Protein AF-A0A392S3X1-F1 (afdb_monomer_lite)

Organism: NCBI:txid97028

Secondary structure (DSSP, 8-state):
--------------SS--PPPGGGSSS-PPPPS----------HHHHHHHHHHHHHHHHHHHHHHHHHHHHHHHHHHHHHHHHHHHHTT-

Sequence (90 aa):
FISLYLLGETAKTRESPLSLHYKLFSEQHVPDIVGPSYRFASTPMIRKETIAALEANCKELDEKKLQFEGMIHALRLEEAAVEAAHAVKV

Radius of gyration: 39.84 Å; chains: 1; bounding box: 79×82×61 Å

pLDDT: mean 78.34, std 17.21, range [41.09, 98.62]

Structure (mmCIF, N/CA/C/O backbone):
data_AF-A0A392S3X1-F1
#
_entry.id   AF-A0A392S3X1-F1
#
loop_
_atom_site.group_PDB
_atom_site.id
_atom_site.type_symbol
_atom_site.label_atom_id
_atom_site.label_alt_id
_atom_site.label_comp_id
_atom_site.label_asym_id
_atom_site.label_entity_id
_atom_site.label_seq_id
_atom_site.pdbx_PDB_ins_code
_atom_site.Cartn_x
_atom_site.Cartn_y
_atom_site.Cartn_z
_atom_site.occupancy
_atom_site.B_iso_or_equiv
_atom_site.auth_seq_id
_atom_site.auth_comp_id
_atom_site.auth_asym_id
_atom_site.auth_atom_id
_atom_site.pdbx_PDB_model_num
ATOM 1 N N . PHE A 1 1 ? 19.134 77.835 3.799 1.00 41.09 1 PHE A N 1
ATOM 2 C CA . PHE A 1 1 ? 20.012 77.121 4.748 1.00 41.09 1 PHE A CA 1
ATOM 3 C C . PHE A 1 1 ? 20.002 75.650 4.354 1.00 41.09 1 PHE A C 1
ATOM 5 O O . PHE A 1 1 ? 18.930 75.081 4.393 1.00 41.09 1 PHE A O 1
ATOM 12 N N . ILE A 1 2 ? 21.041 74.969 3.879 1.00 45.53 2 ILE A N 1
ATOM 13 C CA . ILE A 1 2 ? 22.456 75.242 3.611 1.00 45.53 2 ILE A CA 1
ATOM 14 C C . ILE A 1 2 ? 22.807 74.357 2.402 1.00 45.53 2 ILE A C 1
ATOM 16 O O . ILE A 1 2 ? 22.418 73.193 2.356 1.00 45.53 2 ILE A O 1
ATOM 20 N N . SER A 1 3 ? 23.526 74.925 1.437 1.00 48.56 3 SE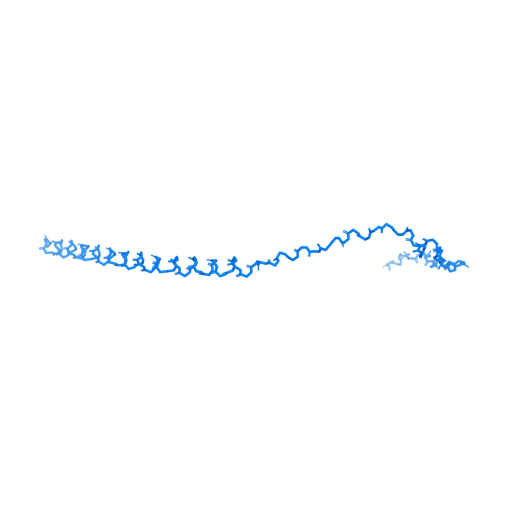R A N 1
ATOM 21 C CA . SER A 1 3 ? 24.290 74.169 0.446 1.00 48.56 3 SER A CA 1
ATOM 22 C C . SER A 1 3 ? 25.500 73.559 1.153 1.00 48.56 3 SER A C 1
ATOM 24 O O . SER A 1 3 ? 26.248 74.309 1.780 1.00 48.56 3 SER A O 1
ATOM 26 N N . LEU A 1 4 ? 25.706 72.239 1.070 1.00 53.78 4 LEU A N 1
ATOM 27 C CA . LEU A 1 4 ? 26.984 71.623 1.424 1.00 53.78 4 LEU A CA 1
ATOM 28 C C . LEU A 1 4 ? 27.475 70.701 0.293 1.00 53.78 4 LEU A C 1
ATOM 30 O O . LEU A 1 4 ? 27.038 69.567 0.160 1.00 53.78 4 LEU A O 1
ATOM 34 N N . TYR A 1 5 ? 28.369 71.259 -0.526 1.00 54.78 5 TYR A N 1
ATOM 35 C CA . TYR A 1 5 ? 29.581 70.635 -1.067 1.00 54.78 5 TYR A CA 1
ATOM 36 C C . TYR A 1 5 ? 29.500 69.192 -1.609 1.00 54.78 5 TYR A C 1
ATOM 38 O O . TYR A 1 5 ? 29.746 68.233 -0.888 1.00 54.78 5 TYR A O 1
ATOM 46 N N . LEU A 1 6 ? 29.409 69.064 -2.935 1.00 56.44 6 LEU A N 1
ATOM 47 C CA . LEU A 1 6 ? 30.244 68.100 -3.666 1.00 56.44 6 LEU A CA 1
ATOM 48 C C . LEU A 1 6 ? 31.195 68.889 -4.566 1.00 56.44 6 LEU A C 1
ATOM 50 O O . LEU A 1 6 ? 31.012 69.067 -5.768 1.00 56.44 6 LEU A O 1
ATOM 54 N N . LEU A 1 7 ? 32.189 69.451 -3.887 1.00 55.50 7 LEU A N 1
ATOM 55 C CA . LEU A 1 7 ? 33.378 70.038 -4.467 1.00 55.50 7 LEU A CA 1
ATOM 56 C C . LEU A 1 7 ? 34.193 68.923 -5.130 1.00 55.50 7 LEU A C 1
ATOM 58 O O . LEU A 1 7 ? 34.834 68.134 -4.446 1.00 55.50 7 LEU A O 1
ATOM 62 N N . GLY A 1 8 ? 34.190 68.914 -6.461 1.00 60.03 8 GLY A N 1
ATOM 63 C CA . GLY A 1 8 ? 35.391 68.597 -7.230 1.00 60.03 8 GLY A CA 1
ATOM 64 C C . GLY A 1 8 ? 35.802 67.133 -7.329 1.00 60.03 8 GLY A C 1
ATOM 65 O O . GLY A 1 8 ? 36.968 66.831 -7.098 1.00 60.03 8 GLY A O 1
ATOM 66 N N . GLU A 1 9 ? 34.919 66.250 -7.790 1.00 51.84 9 GLU A N 1
ATOM 67 C CA . GLU A 1 9 ? 35.373 64.996 -8.398 1.00 51.84 9 GLU A CA 1
ATOM 68 C C . GLU A 1 9 ? 35.279 65.113 -9.921 1.00 51.84 9 GLU A C 1
ATOM 70 O O . GLU A 1 9 ? 34.255 64.846 -10.548 1.00 51.84 9 GLU A O 1
ATOM 75 N N . THR A 1 10 ? 36.357 65.596 -10.540 1.00 62.78 10 THR A N 1
ATOM 76 C CA . THR A 1 10 ? 36.529 65.461 -11.984 1.00 62.78 10 THR A CA 1
ATOM 77 C C . THR A 1 10 ? 36.958 64.025 -12.265 1.00 62.78 10 THR A C 1
ATOM 79 O O . THR A 1 10 ? 37.980 63.557 -11.762 1.00 62.78 10 THR A O 1
ATOM 82 N N . ALA A 1 11 ? 36.172 63.298 -13.062 1.00 64.25 11 ALA A N 1
ATOM 83 C CA . ALA A 1 11 ? 36.568 61.977 -13.531 1.00 64.25 11 ALA A CA 1
ATOM 84 C C . ALA A 1 11 ? 37.887 62.109 -14.306 1.00 64.25 11 ALA A C 1
ATOM 86 O O . ALA A 1 11 ? 37.927 62.690 -15.392 1.00 64.25 11 ALA A O 1
ATOM 87 N N . LYS A 1 12 ? 38.985 61.608 -13.732 1.00 70.25 12 LYS A N 1
ATOM 88 C CA . LYS A 1 12 ? 40.295 61.658 -14.378 1.00 70.25 12 LYS A CA 1
ATOM 89 C C . LYS A 1 12 ? 40.311 60.644 -15.514 1.00 70.25 12 LYS A C 1
ATOM 91 O O . LYS A 1 12 ? 40.445 59.441 -15.293 1.00 70.25 12 LYS A O 1
ATOM 96 N N . THR A 1 13 ? 40.137 61.133 -16.735 1.00 69.62 13 THR A N 1
ATOM 97 C CA . THR A 1 13 ? 40.278 60.326 -17.945 1.00 69.62 13 THR A CA 1
ATOM 98 C C . THR A 1 13 ? 41.704 59.799 -18.023 1.00 69.62 13 THR A C 1
ATOM 100 O O . THR A 1 13 ? 42.660 60.535 -17.779 1.00 69.62 13 THR A O 1
ATOM 103 N N . ARG A 1 14 ? 41.864 58.507 -18.323 1.00 65.00 14 ARG A N 1
ATOM 104 C CA . ARG A 1 14 ? 43.198 57.927 -18.492 1.00 65.00 14 ARG A CA 1
ATOM 105 C C . ARG A 1 14 ? 43.837 58.523 -19.743 1.00 65.00 14 ARG A C 1
ATOM 107 O O . ARG A 1 14 ? 43.211 58.552 -20.794 1.00 65.00 14 ARG A O 1
ATOM 114 N N . GLU A 1 15 ? 45.092 58.936 -19.615 1.00 72.06 15 GLU A N 1
ATOM 115 C CA . GLU A 1 15 ? 45.910 59.474 -20.714 1.00 72.06 15 GLU A CA 1
ATOM 116 C C . GLU A 1 15 ? 46.134 58.442 -21.839 1.00 72.06 15 GLU A C 1
ATOM 118 O O . GLU A 1 15 ? 46.468 58.798 -22.964 1.00 72.06 15 GLU A O 1
ATOM 123 N N . SER A 1 16 ? 45.958 57.148 -21.547 1.00 68.44 16 SER A N 1
ATOM 124 C CA . SER A 1 16 ? 46.158 56.060 -22.501 1.00 68.44 16 SER A CA 1
ATOM 125 C C . SER A 1 16 ? 45.111 54.944 -22.362 1.00 68.44 16 SER A C 1
ATOM 127 O O . SER A 1 16 ? 44.647 54.660 -21.247 1.00 68.44 16 SER A O 1
ATOM 129 N N . PRO A 1 17 ? 44.737 54.283 -23.478 1.00 74.81 17 PRO A N 1
ATOM 130 C CA . PRO A 1 17 ? 43.871 53.108 -23.457 1.00 74.81 17 PRO A CA 1
ATOM 131 C C . PRO A 1 17 ? 44.490 51.977 -22.631 1.00 74.81 17 PRO A C 1
ATOM 133 O O . PRO A 1 17 ? 45.702 51.761 -22.666 1.00 74.81 17 PRO A O 1
ATOM 136 N N . LEU A 1 18 ? 43.656 51.218 -21.917 1.00 72.62 18 LEU A N 1
ATOM 137 C CA . LEU A 1 18 ? 44.093 49.973 -21.286 1.00 72.62 18 LEU A CA 1
ATOM 138 C C . LEU A 1 18 ? 44.552 49.007 -22.385 1.00 72.62 18 LEU A C 1
ATOM 140 O O . LEU A 1 18 ? 43.732 48.555 -23.182 1.00 72.62 18 LEU A O 1
ATOM 144 N N . SER A 1 19 ? 45.848 48.696 -22.444 1.00 72.19 19 SER A N 1
ATOM 145 C CA . SER A 1 19 ? 46.354 47.659 -23.341 1.00 72.19 19 SER A CA 1
ATOM 146 C C . SER A 1 19 ? 46.384 46.317 -22.612 1.00 72.19 19 SER A C 1
ATOM 148 O O . SER A 1 19 ? 46.932 46.183 -21.517 1.00 72.19 19 SER A O 1
ATOM 150 N N . LEU A 1 20 ? 45.751 45.309 -23.212 1.00 74.25 20 LEU A N 1
ATOM 151 C CA . LEU A 1 20 ? 45.858 43.928 -22.756 1.00 74.25 20 LEU A CA 1
ATOM 152 C C . LEU A 1 20 ? 47.173 43.352 -23.284 1.00 74.25 20 LEU A C 1
ATOM 154 O O . LEU A 1 20 ? 47.467 43.429 -24.477 1.00 74.25 20 LEU A O 1
ATOM 158 N N . HIS A 1 21 ? 47.988 42.794 -22.393 1.00 77.81 21 HIS A N 1
ATOM 159 C CA . HIS A 1 21 ? 49.284 42.235 -22.762 1.00 77.81 21 HIS A CA 1
ATOM 160 C C . HIS A 1 21 ? 49.103 40.921 -23.539 1.00 77.81 21 HIS A C 1
ATOM 162 O O . HIS A 1 21 ? 48.352 40.052 -23.105 1.00 77.81 21 HIS A O 1
ATOM 168 N N . TYR A 1 22 ? 49.832 40.725 -24.643 1.00 69.06 22 TYR A N 1
ATOM 169 C CA . TYR A 1 22 ? 49.682 39.555 -25.528 1.00 69.06 22 TYR A CA 1
ATOM 170 C C . TYR A 1 22 ? 49.880 38.199 -24.823 1.00 69.06 22 TYR A C 1
ATOM 172 O O . TYR A 1 22 ? 49.296 37.202 -25.233 1.00 69.06 22 TYR A O 1
ATOM 180 N N . LYS A 1 23 ? 50.656 38.157 -23.726 1.00 71.31 23 LYS A N 1
ATOM 181 C CA . LYS A 1 23 ? 50.812 36.952 -22.879 1.00 71.31 23 LYS A CA 1
ATOM 182 C C . LYS A 1 23 ? 49.505 36.483 -22.226 1.00 71.31 23 LYS A C 1
ATOM 184 O O . LYS A 1 23 ? 49.441 35.357 -21.757 1.00 71.31 23 LYS A O 1
ATOM 189 N N . LEU A 1 24 ? 48.464 37.315 -22.202 1.00 66.44 24 LEU A N 1
ATOM 190 C CA . LEU A 1 24 ? 47.127 36.893 -21.784 1.00 66.44 24 LEU A CA 1
ATOM 191 C C . LEU A 1 24 ? 46.443 35.981 -22.807 1.00 66.44 24 LEU A C 1
ATOM 193 O O . LEU A 1 24 ? 45.443 35.379 -22.459 1.00 66.44 24 LEU A O 1
ATOM 197 N N . PHE A 1 25 ? 46.955 35.892 -24.036 1.00 66.81 25 PHE A N 1
ATOM 198 C CA . PHE A 1 25 ? 46.462 35.003 -25.093 1.00 66.81 25 PHE A CA 1
ATOM 199 C C . PHE A 1 25 ? 47.532 33.998 -25.540 1.00 66.81 25 PHE A C 1
ATOM 201 O O . PHE A 1 25 ? 47.338 33.278 -26.517 1.00 66.81 25 PHE A O 1
ATOM 208 N N . SER A 1 26 ? 48.698 33.987 -24.882 1.00 67.00 26 SER A N 1
ATOM 209 C CA . SER A 1 26 ? 49.716 32.979 -25.158 1.00 67.00 26 SER A CA 1
ATOM 210 C C . SER A 1 26 ? 49.260 31.645 -24.588 1.00 67.00 26 SER A C 1
ATOM 212 O O . SER A 1 26 ? 48.771 31.601 -23.465 1.00 67.00 26 SER A O 1
ATOM 214 N N . GLU A 1 27 ? 49.488 30.570 -25.336 1.00 61.50 27 GLU A N 1
ATOM 215 C CA . GLU A 1 27 ? 48.994 29.204 -25.096 1.00 61.50 27 GLU A CA 1
ATOM 216 C C . GLU A 1 27 ? 49.301 28.614 -23.702 1.00 61.50 27 GLU A C 1
ATOM 218 O O . GLU A 1 27 ? 48.732 27.595 -23.323 1.00 61.50 27 GLU A O 1
ATOM 223 N N . GLN A 1 28 ? 50.147 29.263 -22.897 1.00 65.44 28 GLN A N 1
ATOM 224 C CA . GLN A 1 28 ? 50.431 28.902 -21.510 1.00 65.44 28 GLN A CA 1
ATOM 225 C C . GLN A 1 28 ? 49.340 29.402 -20.538 1.00 65.44 28 GLN A C 1
ATOM 227 O O . GLN A 1 28 ? 49.613 30.112 -19.569 1.00 65.44 28 GLN A O 1
ATOM 232 N N . HIS A 1 29 ? 48.083 29.050 -20.792 1.00 66.06 29 HIS A N 1
ATOM 233 C CA . HIS A 1 29 ? 47.013 29.266 -19.824 1.00 66.06 29 HIS A CA 1
ATOM 234 C C . HIS A 1 29 ? 47.077 28.201 -18.722 1.00 66.06 29 HIS A C 1
ATOM 236 O O . HIS A 1 29 ? 47.321 27.024 -18.990 1.00 66.06 29 HIS A O 1
ATOM 242 N N . VAL A 1 30 ? 46.845 28.607 -17.469 1.00 67.50 30 VAL A N 1
ATOM 243 C CA . VAL A 1 30 ? 46.519 27.659 -16.393 1.00 67.50 30 VAL A CA 1
ATOM 244 C C . VAL A 1 30 ? 45.280 26.876 -16.848 1.00 67.50 30 VAL A C 1
ATOM 246 O O . VAL A 1 30 ? 44.330 27.522 -17.299 1.00 67.50 30 VAL A O 1
ATOM 249 N N . PRO A 1 31 ? 45.271 25.530 -16.782 1.00 67.81 31 PRO A N 1
ATOM 250 C CA . PRO A 1 31 ? 44.102 24.745 -17.157 1.00 67.81 31 PRO A CA 1
ATOM 251 C C . PRO A 1 31 ? 42.865 25.252 -16.420 1.00 67.81 31 PRO A C 1
ATOM 253 O O . PRO A 1 31 ? 42.925 25.497 -15.213 1.00 67.81 31 PRO A O 1
ATOM 256 N N . ASP A 1 32 ? 41.766 25.418 -17.154 1.00 69.88 32 ASP A N 1
ATOM 257 C CA . ASP A 1 32 ? 40.482 25.783 -16.571 1.00 69.88 32 ASP A CA 1
ATOM 258 C C . ASP A 1 32 ? 40.138 24.791 -15.447 1.00 69.88 32 ASP A C 1
ATOM 260 O O . ASP A 1 32 ? 40.110 23.575 -15.650 1.00 69.88 32 ASP A O 1
ATOM 264 N N . ILE A 1 33 ? 39.934 25.312 -14.236 1.00 63.91 33 ILE A N 1
ATOM 265 C CA . ILE A 1 33 ? 39.663 24.518 -13.027 1.00 63.91 33 ILE A CA 1
ATOM 266 C C . ILE A 1 33 ? 38.224 23.980 -13.042 1.00 63.91 33 ILE A C 1
ATOM 268 O O . ILE A 1 33 ? 37.813 23.249 -12.137 1.00 63.91 33 ILE A O 1
ATOM 272 N N . VAL A 1 34 ? 37.440 24.314 -14.072 1.00 64.44 34 VAL A N 1
ATOM 273 C CA . VAL A 1 34 ? 36.145 23.694 -14.332 1.00 64.44 34 VAL A CA 1
ATOM 274 C C . VAL A 1 34 ? 36.376 22.276 -14.861 1.00 64.44 34 VAL A C 1
ATOM 276 O O . VAL A 1 34 ? 36.259 21.972 -16.047 1.00 64.44 34 VAL A O 1
ATOM 279 N N . GLY A 1 35 ? 36.701 21.371 -13.937 1.00 65.81 35 GLY A N 1
ATOM 280 C CA . GLY A 1 35 ? 36.567 19.942 -14.168 1.00 65.81 35 GLY A CA 1
ATOM 281 C C . GLY A 1 35 ? 35.123 19.615 -14.571 1.00 65.81 35 GLY A C 1
ATOM 282 O O . GLY A 1 35 ? 34.194 20.316 -14.152 1.00 65.81 35 GLY A O 1
ATOM 283 N N . PRO A 1 36 ? 34.901 18.570 -15.388 1.00 62.41 36 PRO A N 1
ATOM 284 C CA . PRO A 1 36 ? 33.561 18.195 -15.808 1.00 62.41 36 PRO A CA 1
ATOM 285 C C . PRO A 1 36 ? 32.678 18.029 -14.572 1.00 62.41 36 PRO A C 1
ATOM 287 O O . PRO A 1 36 ? 32.976 17.230 -13.684 1.00 62.41 36 PRO A O 1
ATOM 290 N N . SER A 1 37 ? 31.592 18.807 -14.511 1.00 62.91 37 SER A N 1
ATOM 291 C CA . SER A 1 37 ? 30.532 18.584 -13.537 1.00 62.91 37 SER A CA 1
ATOM 292 C C . SER A 1 37 ? 30.094 17.140 -13.717 1.00 62.91 37 SER A C 1
ATOM 294 O O . SER A 1 37 ? 29.540 16.776 -14.759 1.00 62.91 37 SER A O 1
ATOM 296 N N . TYR A 1 38 ? 30.412 16.303 -12.734 1.00 59.16 38 TYR A N 1
ATOM 297 C CA . TYR A 1 38 ? 29.905 14.952 -12.652 1.00 59.16 38 TYR A CA 1
ATOM 298 C C . TYR A 1 38 ? 28.378 15.093 -12.564 1.00 59.16 38 TYR A C 1
ATOM 300 O O . TYR A 1 38 ? 27.771 15.250 -11.511 1.00 59.16 38 TYR A O 1
ATOM 308 N N . ARG A 1 39 ? 27.684 15.090 -13.699 1.00 62.72 39 ARG A N 1
ATOM 309 C CA . ARG A 1 39 ? 26.292 14.678 -13.653 1.00 62.72 39 ARG A CA 1
ATOM 310 C C . ARG A 1 39 ? 26.395 13.208 -13.308 1.00 62.72 39 ARG A C 1
ATOM 312 O O . ARG A 1 39 ? 26.788 12.419 -14.164 1.00 62.72 39 ARG A O 1
ATOM 319 N N . PHE A 1 40 ? 26.132 12.855 -12.051 1.00 59.66 40 PHE A N 1
ATOM 320 C CA . PHE A 1 40 ? 25.854 11.473 -11.690 1.00 59.66 40 PHE A CA 1
ATOM 321 C C . PHE A 1 40 ? 24.658 11.055 -12.542 1.00 59.66 40 PHE A C 1
ATOM 323 O O . PHE A 1 40 ? 23.501 11.273 -12.188 1.00 59.66 40 PHE A O 1
ATOM 330 N N . ALA A 1 41 ? 24.934 10.532 -13.733 1.00 61.19 41 ALA A N 1
ATOM 331 C CA . ALA A 1 41 ? 23.951 9.834 -14.516 1.00 61.19 41 ALA A CA 1
ATOM 332 C C . ALA A 1 41 ? 23.591 8.628 -13.658 1.00 61.19 41 ALA A C 1
ATOM 334 O O . ALA A 1 41 ? 24.363 7.675 -13.582 1.00 61.19 41 ALA A O 1
ATOM 335 N N . SER A 1 42 ? 22.471 8.714 -12.932 1.00 59.72 42 SER A N 1
ATOM 336 C CA . SER A 1 42 ? 21.912 7.547 -12.256 1.00 59.72 42 SER A CA 1
ATOM 337 C C . SER A 1 42 ? 21.823 6.447 -13.309 1.00 59.72 42 SER A C 1
ATOM 339 O O . SER A 1 42 ? 21.123 6.583 -14.321 1.00 59.72 42 SER A O 1
ATOM 341 N N . THR A 1 43 ? 22.643 5.411 -13.147 1.00 64.44 43 THR A N 1
ATOM 342 C CA . THR A 1 43 ? 22.718 4.329 -14.118 1.00 64.44 43 THR A CA 1
ATOM 343 C C . THR A 1 43 ? 21.306 3.758 -14.262 1.00 64.44 43 THR A C 1
ATOM 345 O O . THR A 1 43 ? 20.623 3.561 -13.254 1.00 64.44 43 THR A O 1
ATOM 348 N N . PRO A 1 44 ? 20.802 3.527 -15.489 1.00 68.31 44 PRO A N 1
ATOM 349 C CA . PRO A 1 44 ? 19.413 3.117 -15.714 1.00 68.31 44 PRO A CA 1
ATOM 350 C C . PRO A 1 44 ? 18.959 1.910 -14.878 1.00 68.31 44 PRO A C 1
ATOM 352 O O . PRO A 1 44 ? 17.776 1.799 -14.565 1.00 68.31 44 PRO A O 1
ATOM 355 N N . MET A 1 45 ? 19.899 1.037 -14.507 1.00 68.25 45 MET A N 1
ATOM 356 C CA . MET A 1 45 ? 19.688 -0.114 -13.632 1.00 68.25 45 MET A CA 1
ATOM 357 C C . MET A 1 45 ? 19.281 0.299 -12.203 1.00 68.25 45 MET A C 1
ATOM 359 O O . MET A 1 45 ? 18.245 -0.156 -11.727 1.00 68.25 45 MET A O 1
ATOM 363 N N . ILE A 1 46 ? 19.968 1.277 -11.594 1.00 88.75 46 ILE A N 1
ATOM 364 C CA . ILE A 1 46 ? 19.678 1.772 -10.232 1.00 88.75 46 ILE A CA 1
ATOM 365 C C . ILE A 1 46 ? 18.278 2.396 -10.150 1.00 88.75 46 ILE A C 1
ATOM 367 O O . ILE A 1 46 ? 17.563 2.206 -9.168 1.00 88.75 46 ILE A O 1
ATOM 371 N N . ARG A 1 47 ? 17.833 3.109 -11.196 1.00 92.81 47 ARG A N 1
ATOM 372 C CA . ARG A 1 47 ? 16.471 3.675 -11.221 1.00 92.81 47 ARG A CA 1
ATOM 373 C C . ARG A 1 47 ? 15.392 2.596 -11.236 1.00 92.81 47 ARG A C 1
ATOM 375 O O . ARG A 1 47 ? 14.410 2.731 -10.517 1.00 92.81 47 ARG A O 1
ATOM 382 N N . LYS A 1 48 ? 15.560 1.542 -12.041 1.00 93.50 48 LYS A N 1
ATOM 383 C CA . LYS A 1 48 ? 14.585 0.441 -12.112 1.00 93.50 48 LYS A CA 1
ATOM 384 C C . LYS A 1 48 ? 14.504 -0.327 -10.793 1.00 93.50 48 LYS A C 1
ATOM 386 O O . LYS A 1 48 ? 13.405 -0.607 -10.333 1.00 93.50 48 LYS A O 1
ATOM 391 N N . GLU A 1 49 ? 15.648 -0.604 -10.174 1.00 94.69 49 GLU A N 1
ATOM 392 C CA . GLU A 1 49 ? 15.718 -1.252 -8.858 1.00 94.69 49 GLU A CA 1
ATOM 393 C C . GLU A 1 49 ? 15.062 -0.397 -7.770 1.00 94.69 49 GLU A C 1
ATOM 395 O O . GLU A 1 49 ? 14.282 -0.907 -6.970 1.00 94.69 49 GLU A O 1
ATOM 400 N N . THR A 1 50 ? 15.299 0.919 -7.794 1.00 95.69 50 THR A N 1
ATOM 401 C CA . THR A 1 50 ? 14.671 1.853 -6.847 1.00 95.69 50 THR A CA 1
ATOM 402 C C . THR A 1 50 ? 13.150 1.874 -7.011 1.00 95.69 50 THR A C 1
ATOM 404 O O . THR A 1 50 ? 12.432 1.838 -6.017 1.00 95.69 50 THR A O 1
ATOM 407 N N . ILE A 1 51 ? 12.640 1.890 -8.249 1.00 96.88 51 ILE A N 1
ATOM 408 C CA . ILE A 1 51 ? 11.192 1.841 -8.513 1.00 96.88 51 ILE A CA 1
ATOM 409 C C . ILE A 1 51 ? 10.594 0.536 -7.977 1.00 96.88 51 ILE A C 1
ATOM 411 O O . ILE A 1 51 ? 9.617 0.585 -7.238 1.00 96.88 51 ILE A O 1
ATOM 415 N N . ALA A 1 52 ? 11.208 -0.611 -8.277 1.00 97.31 52 ALA A N 1
ATOM 416 C CA . ALA A 1 52 ? 10.718 -1.905 -7.804 1.00 97.31 52 ALA A CA 1
ATOM 417 C C . ALA A 1 52 ? 10.702 -1.999 -6.267 1.00 97.31 52 ALA A C 1
ATOM 419 O O . ALA A 1 52 ? 9.755 -2.529 -5.687 1.00 97.31 52 ALA A O 1
ATOM 420 N N . ALA A 1 53 ? 11.722 -1.449 -5.599 1.00 97.12 53 ALA A N 1
ATOM 421 C CA . ALA A 1 53 ? 11.771 -1.391 -4.140 1.00 97.12 53 ALA A CA 1
ATOM 422 C C . ALA A 1 53 ? 10.641 -0.523 -3.559 1.00 97.12 53 ALA A C 1
ATOM 424 O O . ALA A 1 53 ? 10.008 -0.918 -2.580 1.00 97.12 53 ALA A O 1
ATOM 425 N N . LEU A 1 54 ? 10.353 0.628 -4.179 1.00 98.25 54 LEU A N 1
ATOM 426 C CA . LEU A 1 54 ? 9.244 1.494 -3.771 1.00 98.25 54 LEU A CA 1
ATOM 427 C C . LEU A 1 54 ? 7.886 0.811 -3.985 1.00 98.25 54 LEU A C 1
ATOM 429 O O . LEU A 1 54 ? 7.053 0.831 -3.085 1.00 98.25 54 LEU A O 1
ATOM 433 N N . GLU A 1 55 ? 7.676 0.147 -5.123 1.00 98.31 55 GLU A N 1
ATOM 434 C CA . GLU A 1 55 ? 6.444 -0.603 -5.403 1.00 98.31 55 GLU A CA 1
ATOM 435 C C . GLU A 1 55 ? 6.218 -1.749 -4.407 1.00 98.31 55 GLU A C 1
ATOM 437 O O . GLU A 1 55 ? 5.093 -1.967 -3.954 1.00 98.31 55 GLU A O 1
ATOM 442 N N . ALA A 1 56 ? 7.279 -2.475 -4.043 1.00 98.31 56 ALA A N 1
ATOM 443 C CA . ALA A 1 56 ? 7.209 -3.518 -3.025 1.00 98.31 56 ALA A CA 1
ATOM 444 C C . ALA A 1 56 ? 6.849 -2.938 -1.649 1.00 98.31 56 ALA A C 1
ATOM 446 O O . ALA A 1 56 ? 5.993 -3.488 -0.957 1.00 98.31 56 ALA A O 1
ATOM 447 N N . ASN A 1 57 ? 7.447 -1.801 -1.281 1.00 98.19 57 ASN A N 1
ATOM 448 C CA . ASN A 1 57 ? 7.152 -1.136 -0.017 1.00 98.19 57 ASN A CA 1
ATOM 449 C C . ASN A 1 57 ? 5.706 -0.626 0.049 1.00 98.19 57 ASN A C 1
ATOM 451 O O . ASN A 1 57 ? 5.055 -0.795 1.076 1.00 98.19 57 ASN A O 1
ATOM 455 N N . CYS A 1 58 ? 5.171 -0.073 -1.044 1.00 98.56 58 CYS A N 1
ATOM 456 C CA . CYS A 1 58 ? 3.766 0.332 -1.105 1.00 98.56 58 CYS A CA 1
ATOM 457 C C . CYS A 1 58 ? 2.819 -0.841 -0.816 1.00 98.56 58 CYS A C 1
ATOM 459 O O . CYS A 1 58 ? 1.907 -0.691 -0.008 1.00 98.56 58 CYS A O 1
ATOM 461 N N . LYS A 1 59 ? 3.072 -2.020 -1.398 1.00 98.12 59 LYS A N 1
ATOM 462 C CA . LYS A 1 59 ? 2.255 -3.218 -1.135 1.00 98.12 59 LYS A CA 1
ATOM 463 C C . LYS A 1 59 ? 2.303 -3.643 0.333 1.00 98.12 59 LYS A C 1
ATOM 465 O O . LYS A 1 59 ? 1.264 -3.911 0.924 1.00 98.12 59 LYS A O 1
ATOM 470 N N . GLU A 1 60 ? 3.493 -3.660 0.933 1.00 98.44 60 GLU A N 1
ATOM 471 C CA . GLU A 1 60 ? 3.652 -3.986 2.357 1.00 98.44 60 GLU A CA 1
ATOM 472 C C . GLU A 1 60 ? 2.897 -2.990 3.259 1.00 98.44 60 GLU A C 1
ATOM 474 O O . GLU A 1 60 ? 2.287 -3.370 4.262 1.00 98.44 60 GLU A O 1
ATOM 479 N N . LEU A 1 61 ? 2.919 -1.702 2.901 1.00 98.56 61 LEU A N 1
ATOM 480 C CA . LEU A 1 61 ? 2.192 -0.664 3.629 1.00 98.56 61 LEU A CA 1
ATOM 481 C C . LEU A 1 61 ? 0.672 -0.837 3.526 1.00 98.56 61 LEU A C 1
ATOM 483 O O . LEU A 1 61 ? -0.013 -0.634 4.529 1.00 98.56 61 LEU A O 1
ATOM 487 N N . ASP A 1 62 ? 0.149 -1.249 2.371 1.00 98.62 62 ASP A N 1
ATOM 488 C CA . ASP A 1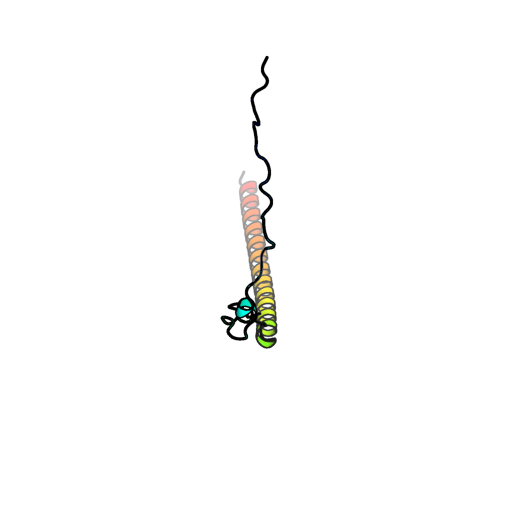 62 ? -1.282 -1.529 2.197 1.00 98.62 62 ASP A CA 1
ATOM 489 C C . ASP A 1 62 ? -1.744 -2.708 3.069 1.00 98.62 62 ASP A C 1
ATOM 491 O O . ASP A 1 62 ? -2.789 -2.635 3.721 1.00 98.62 62 ASP A O 1
ATOM 495 N N . GLU A 1 63 ? -0.939 -3.770 3.161 1.00 98.38 63 GLU A N 1
ATOM 496 C CA . GLU A 1 63 ? -1.219 -4.912 4.039 1.00 98.38 63 GLU A CA 1
ATOM 497 C C . GLU A 1 63 ? -1.226 -4.502 5.519 1.00 98.38 63 GLU A C 1
ATOM 499 O O . GLU A 1 63 ? -2.152 -4.841 6.262 1.00 98.38 63 GLU A O 1
ATOM 504 N N . LYS A 1 64 ? -0.232 -3.713 5.951 1.00 98.44 64 LYS A N 1
ATOM 505 C CA . LYS A 1 64 ? -0.181 -3.171 7.319 1.00 98.44 64 LYS A CA 1
ATOM 506 C C . LYS A 1 64 ? -1.361 -2.254 7.621 1.00 98.44 64 LYS A C 1
ATOM 508 O O . LYS A 1 64 ? -1.927 -2.327 8.711 1.00 98.44 64 LYS A O 1
ATOM 513 N N . LYS A 1 65 ? -1.762 -1.414 6.665 1.00 98.50 65 LYS A N 1
ATOM 514 C CA . LYS A 1 65 ? -2.939 -0.549 6.803 1.00 98.50 65 LYS A CA 1
ATOM 515 C C . LYS A 1 65 ? -4.197 -1.375 7.057 1.00 98.50 65 LYS A C 1
ATOM 517 O O . LYS A 1 65 ? -4.922 -1.073 8.003 1.00 98.50 65 LYS A O 1
ATOM 522 N N . LEU A 1 66 ? -4.410 -2.442 6.284 1.00 98.50 66 LEU A N 1
ATOM 523 C CA . LEU A 1 66 ? -5.558 -3.332 6.464 1.00 98.50 66 LEU A CA 1
ATOM 524 C C . LEU A 1 66 ? -5.563 -3.993 7.853 1.00 98.50 66 LEU A C 1
ATOM 526 O O . LEU A 1 66 ? -6.610 -4.070 8.497 1.00 98.50 66 LEU A O 1
ATOM 530 N N . GLN A 1 67 ? -4.399 -4.432 8.341 1.00 98.56 67 GLN A N 1
ATOM 531 C CA . GLN A 1 67 ? -4.274 -4.995 9.690 1.00 98.56 67 GLN A CA 1
ATOM 532 C C . GLN A 1 67 ? -4.679 -3.981 10.767 1.00 98.56 67 GLN A C 1
ATOM 534 O O . GLN A 1 67 ? -5.479 -4.306 11.645 1.00 98.56 67 GLN A O 1
ATOM 539 N N . PHE A 1 68 ? -4.181 -2.743 10.683 1.00 98.50 68 PHE A N 1
ATOM 540 C CA . PHE A 1 68 ? -4.534 -1.696 11.642 1.00 98.50 68 PHE A CA 1
ATOM 541 C C . PHE A 1 68 ? -6.016 -1.324 11.592 1.00 98.50 68 PHE A C 1
ATOM 543 O O . PHE A 1 68 ? -6.634 -1.160 12.642 1.00 98.50 68 PHE A O 1
ATOM 550 N N . GLU A 1 69 ? -6.610 -1.234 10.402 1.00 98.62 69 GLU A N 1
ATOM 551 C CA . GLU A 1 69 ? -8.047 -0.984 10.250 1.00 98.62 69 GLU A CA 1
ATOM 552 C C . GLU A 1 69 ? -8.883 -2.089 10.916 1.00 98.62 69 GLU A C 1
ATOM 554 O O . GLU A 1 69 ? -9.837 -1.786 11.639 1.00 98.62 69 GLU A O 1
ATOM 559 N N . GLY A 1 70 ? -8.483 -3.356 10.759 1.00 98.44 70 GLY A N 1
ATOM 560 C CA . GLY A 1 70 ? -9.113 -4.489 11.440 1.00 98.44 70 GLY A CA 1
ATOM 561 C C . GLY A 1 70 ? -9.000 -4.413 12.966 1.00 98.44 70 GLY A C 1
ATOM 562 O O . GLY A 1 70 ? -9.996 -4.598 13.666 1.00 98.44 70 GLY A O 1
ATOM 563 N N . MET A 1 71 ? -7.815 -4.080 13.487 1.00 98.50 71 MET A N 1
ATOM 564 C CA . MET A 1 71 ? -7.597 -3.906 14.929 1.00 98.50 71 MET A CA 1
ATOM 565 C C . MET A 1 71 ? -8.452 -2.772 15.502 1.00 98.50 71 MET A C 1
ATOM 567 O O . MET A 1 71 ? -9.098 -2.949 16.531 1.00 98.50 71 MET A O 1
ATOM 571 N N . ILE A 1 72 ? -8.506 -1.624 14.820 1.00 98.62 72 ILE A N 1
ATOM 572 C CA . ILE A 1 72 ? -9.335 -0.485 15.235 1.00 98.62 72 ILE A CA 1
ATOM 573 C C . ILE A 1 72 ? -10.813 -0.883 15.272 1.00 98.62 72 ILE A C 1
ATOM 575 O O . ILE A 1 72 ? -11.523 -0.523 16.209 1.00 98.62 72 ILE A O 1
ATOM 579 N N . HIS A 1 73 ? -11.288 -1.628 14.272 1.00 98.44 73 HIS A N 1
ATOM 580 C CA . HIS A 1 73 ? -12.673 -2.088 14.244 1.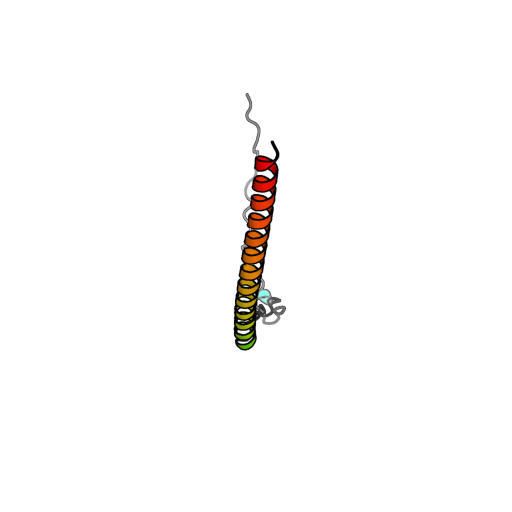00 98.44 73 HIS A CA 1
ATOM 581 C C . HIS A 1 73 ? -12.993 -3.033 15.410 1.00 98.44 73 HIS A C 1
ATOM 583 O O . HIS A 1 73 ? -14.024 -2.866 16.058 1.00 98.44 73 HIS A O 1
ATOM 589 N N . ALA A 1 74 ? -12.108 -3.991 15.707 1.00 98.19 74 ALA A N 1
ATOM 590 C CA . ALA A 1 74 ? -12.274 -4.897 16.843 1.00 98.19 74 ALA A CA 1
ATOM 591 C C . ALA A 1 74 ? -12.338 -4.133 18.175 1.00 98.19 74 ALA A C 1
ATOM 593 O O . ALA A 1 74 ? -13.285 -4.315 18.936 1.00 98.19 74 ALA A O 1
ATOM 594 N N . LEU A 1 75 ? -11.406 -3.202 18.400 1.00 98.38 75 LEU A N 1
ATOM 595 C CA . LEU A 1 75 ? -11.374 -2.383 19.615 1.00 98.38 75 LEU A CA 1
ATOM 596 C C . LEU A 1 75 ? -12.642 -1.536 19.783 1.00 98.38 75 LEU A C 1
ATOM 598 O O . LEU A 1 75 ? -13.179 -1.446 20.881 1.00 98.38 75 LEU A O 1
ATOM 602 N N . ARG A 1 76 ? -13.171 -0.962 18.696 1.00 97.31 76 ARG A N 1
ATOM 603 C CA . ARG A 1 76 ? -14.439 -0.211 18.736 1.00 97.31 76 ARG A CA 1
ATOM 604 C C . ARG A 1 76 ? -15.634 -1.087 19.109 1.00 97.31 76 ARG A C 1
ATOM 606 O O . ARG A 1 76 ? -16.534 -0.619 19.798 1.00 97.31 76 ARG A O 1
ATOM 613 N N . LEU A 1 77 ? -15.668 -2.339 18.644 1.00 96.88 77 LEU A N 1
ATOM 614 C CA . LEU A 1 77 ? -16.721 -3.282 19.028 1.00 96.88 77 LEU A CA 1
ATOM 615 C C . LEU A 1 77 ? -16.623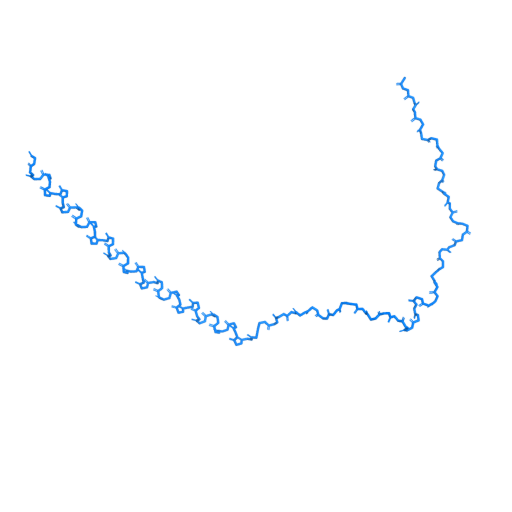 -3.657 20.509 1.00 96.88 77 LEU A C 1
ATOM 617 O O . LEU A 1 77 ? -17.648 -3.732 21.183 1.00 96.88 77 LEU A O 1
ATOM 621 N N . GLU A 1 78 ? -15.407 -3.879 21.010 1.00 95.69 78 GLU A N 1
ATOM 622 C CA . GLU A 1 78 ? -15.160 -4.141 22.430 1.00 95.69 78 GLU A CA 1
ATOM 623 C C . GLU A 1 78 ? -15.607 -2.957 23.298 1.00 95.69 78 GLU A C 1
ATOM 625 O O . GLU A 1 78 ? -16.338 -3.151 24.268 1.0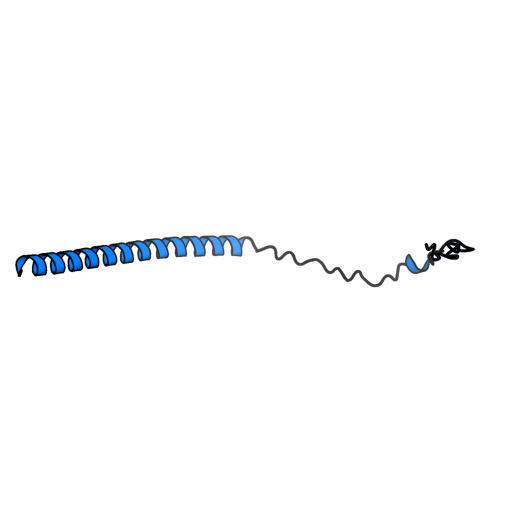0 95.69 78 GLU A O 1
ATOM 630 N N . GLU A 1 79 ? -15.244 -1.732 22.913 1.00 95.56 79 GLU A N 1
ATOM 631 C CA . GLU A 1 79 ? -15.649 -0.501 23.598 1.00 95.56 79 GLU A CA 1
ATOM 632 C C . GLU A 1 79 ? -17.178 -0.347 23.633 1.00 95.56 79 GLU A C 1
ATOM 634 O O . GLU A 1 79 ? -17.759 -0.200 24.710 1.00 95.56 79 GLU A O 1
ATOM 639 N N . ALA A 1 80 ? -17.854 -0.508 22.491 1.00 94.62 80 ALA A N 1
ATOM 640 C CA . ALA A 1 80 ? -19.314 -0.443 22.418 1.00 94.62 80 ALA A CA 1
ATOM 641 C C . ALA A 1 80 ? -20.005 -1.528 23.271 1.00 94.62 80 ALA A C 1
ATOM 643 O O . ALA A 1 80 ? -21.050 -1.281 23.879 1.00 94.62 80 ALA A O 1
ATOM 644 N N . ALA A 1 81 ? -19.430 -2.733 23.349 1.00 93.25 81 ALA A N 1
ATOM 645 C CA . ALA A 1 81 ? -19.954 -3.805 24.193 1.00 93.25 81 ALA A CA 1
ATOM 646 C C . ALA A 1 81 ? -19.823 -3.476 25.691 1.00 93.25 81 ALA A C 1
ATOM 648 O O . ALA A 1 81 ? -20.743 -3.757 26.466 1.00 93.25 81 ALA A O 1
ATOM 649 N N . VAL A 1 82 ? -18.711 -2.855 26.100 1.00 92.62 82 VAL A N 1
ATOM 650 C CA . VAL A 1 82 ? -18.504 -2.378 27.476 1.00 92.62 82 VAL A CA 1
ATOM 651 C C . VAL A 1 82 ? -19.502 -1.272 27.826 1.00 92.62 82 VAL A C 1
ATOM 653 O O . VAL A 1 82 ? -20.130 -1.340 28.885 1.00 92.62 82 VAL A O 1
ATOM 656 N N . GLU A 1 83 ? -19.705 -0.299 26.935 1.00 90.75 83 GLU A N 1
ATOM 657 C CA . GLU A 1 83 ? -20.684 0.779 27.125 1.00 90.75 83 GLU A CA 1
ATOM 658 C C . GLU A 1 83 ? -22.110 0.236 27.282 1.00 90.75 83 GLU A C 1
ATOM 660 O O . GLU A 1 83 ? -22.821 0.609 28.219 1.00 90.75 83 GLU A O 1
ATOM 665 N N . ALA A 1 84 ? -22.515 -0.705 26.424 1.00 87.56 84 ALA A N 1
ATOM 666 C CA . ALA A 1 84 ? -23.828 -1.339 26.506 1.00 87.56 84 ALA A CA 1
ATOM 667 C C . ALA A 1 84 ? -24.012 -2.118 27.821 1.00 87.56 84 ALA A C 1
ATOM 669 O O . ALA A 1 84 ? -25.055 -2.016 28.468 1.00 87.56 84 ALA A O 1
ATOM 670 N N . ALA A 1 85 ? -22.991 -2.861 28.261 1.00 84.00 85 ALA A N 1
ATOM 671 C CA . ALA A 1 85 ? -23.035 -3.599 29.522 1.00 84.00 85 ALA A CA 1
ATOM 672 C C . ALA A 1 85 ? -23.104 -2.677 30.752 1.00 84.00 85 ALA A C 1
ATOM 674 O O . ALA A 1 85 ? -23.709 -3.046 31.763 1.00 84.00 85 ALA A O 1
ATOM 675 N N . HIS A 1 86 ? -22.500 -1.489 30.677 1.00 76.44 86 HIS A N 1
ATOM 676 C CA . HIS A 1 86 ? -22.591 -0.476 31.724 1.00 76.44 86 HIS A CA 1
ATOM 677 C C . HIS A 1 86 ? -23.976 0.189 31.750 1.00 76.44 86 HIS A C 1
ATOM 679 O O . HIS A 1 86 ? -24.550 0.349 32.823 1.00 76.44 86 HIS A O 1
ATOM 685 N N . ALA A 1 87 ? -24.552 0.502 30.585 1.00 74.19 87 ALA A N 1
ATOM 686 C CA . ALA A 1 87 ? -25.882 1.106 30.472 1.00 74.19 87 ALA A CA 1
ATOM 687 C C . ALA A 1 87 ? -27.022 0.200 30.976 1.00 74.19 87 ALA A C 1
ATOM 689 O O . ALA A 1 87 ? -28.039 0.703 31.433 1.00 74.19 87 ALA A O 1
ATOM 690 N N . VAL A 1 88 ? -26.857 -1.127 30.926 1.00 66.69 88 VAL A N 1
ATOM 691 C CA . VAL A 1 88 ? -27.850 -2.102 31.427 1.00 66.69 88 VAL A CA 1
ATOM 692 C C . VAL A 1 88 ? -27.797 -2.278 32.956 1.00 66.69 88 VAL A C 1
ATOM 694 O O . VAL A 1 88 ? -28.724 -2.829 33.546 1.00 66.69 88 VAL A O 1
ATOM 697 N N . LYS A 1 89 ? -26.718 -1.840 33.618 1.00 59.56 89 LYS A N 1
ATOM 698 C CA . LYS A 1 89 ? -26.524 -1.979 35.075 1.00 59.56 89 LYS A CA 1
A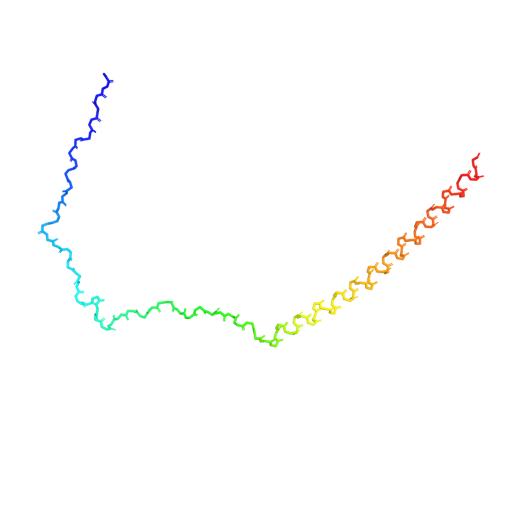TOM 699 C C . LYS A 1 89 ? -26.910 -0.734 35.890 1.00 59.56 89 LYS A C 1
ATOM 701 O O . LYS A 1 89 ? -26.782 -0.784 37.113 1.00 59.56 89 LYS A O 1
ATOM 706 N N . VAL A 1 90 ? -27.350 0.343 35.236 1.00 49.91 90 VAL A N 1
ATOM 707 C CA . VAL A 1 90 ? -27.881 1.577 35.852 1.00 49.91 90 VAL A CA 1
ATOM 708 C C . VAL A 1 90 ? -29.403 1.541 35.814 1.00 49.91 90 VAL A C 1
ATOM 710 O O . VAL A 1 90 ? -30.012 1.925 36.836 1.00 49.91 90 VAL A O 1
#

Foldseek 3Di:
DDDDDPPDDDPDDDPDDDDDDCVVVPPPDDPDPCDPDPPVPVPPVNVVVVVVVVVVVVVVVVVVVVVVVVVVVVVVVVVVVVVVVVVVVD